Protein AF-A0A1Y1T5L0-F1 (afdb_monomer)

Foldseek 3Di:
DPLPPFCVVLVVLLVVQLCLLVVLVVVLVVVLVVCVVVCLCVLPNVVLVVLCCVQSVLVVVLSVVLVPDPDDDDDDVPVLVVLSVVLNVLSVVSSVLNCCLRPPLSVVCVVVVHDSVSNVVVSVVSVVVSVVSRVVSSVSSCCSRPVDPPD

Radius of gyration: 18.44 Å; Cα contacts (8 Å, |Δi|>4): 70; chains: 1; bounding box: 54×20×49 Å

Sequence (151 aa):
MSHLKTNLPFFRYQRKLVLLWFIWGSIIFIFTFQKSFFGYFKHSTEPIWTFIGVYLGGIYSLITGSSFFKHKLSNYLLKDIIYFRLAYISSIIYLLGVSIVIFIVPLYILQNGGNLEDFRNALAKTNTIFKVLLPIQIGLLAYFFFKKEKG

Solvent-accessible surface area (backbone atoms only — not comparable to full-atom values): 8685 Å² total; per-residue (Å²): 144,80,83,79,75,66,43,60,64,58,56,53,52,52,50,50,51,52,48,49,53,51,54,53,50,47,52,52,48,51,52,51,49,51,38,44,73,72,47,78,26,72,86,49,41,67,65,52,53,50,50,47,48,67,70,44,43,63,53,52,52,51,55,54,53,46,71,71,56,86,73,89,66,78,86,58,74,70,66,50,51,55,53,48,50,51,39,47,52,50,47,50,56,50,51,51,52,52,46,41,59,68,57,46,50,55,50,54,36,59,73,70,72,48,54,69,63,57,52,50,51,53,49,53,57,48,47,59,56,46,65,58,48,48,60,55,53,48,50,44,45,46,50,73,65,62,66,69,78,85,126

Mean predicted aligned error: 9.05 Å

Organism: NCBI:txid1185767

pLDDT: mean 75.64, std 14.91, range [33.28, 91.44]

Structure (mmCIF, N/CA/C/O backbone):
data_AF-A0A1Y1T5L0-F1
#
_entry.id   AF-A0A1Y1T5L0-F1
#
loop_
_atom_site.group_PDB
_atom_site.id
_atom_site.type_symbol
_atom_site.label_atom_id
_atom_site.label_alt_id
_atom_site.label_comp_id
_atom_site.label_asym_id
_atom_site.label_entity_id
_atom_site.label_seq_id
_atom_site.pdbx_PDB_ins_code
_atom_site.Cartn_x
_atom_site.Cartn_y
_atom_site.Cartn_z
_atom_site.occupancy
_atom_site.B_iso_or_equiv
_atom_site.auth_seq_id
_atom_site.auth_comp_id
_atom_site.auth_asym_id
_atom_site.auth_atom_id
_atom_site.pdbx_PDB_model_num
ATOM 1 N N . MET A 1 1 ? -34.150 8.292 26.393 1.00 36.97 1 MET A N 1
ATOM 2 C CA . MET A 1 1 ? -33.710 8.918 25.123 1.00 36.97 1 MET A CA 1
ATOM 3 C C . MET A 1 1 ? -32.328 9.577 25.306 1.00 36.97 1 MET A C 1
ATOM 5 O O . MET A 1 1 ? -32.213 10.787 25.203 1.00 36.97 1 MET A O 1
ATOM 9 N N . SER A 1 2 ? -31.272 8.801 25.619 1.00 39.50 2 SER A N 1
ATOM 10 C CA . SER A 1 2 ? -29.926 9.344 25.936 1.00 39.50 2 SER A CA 1
ATOM 11 C C . SER A 1 2 ? -28.729 8.554 25.366 1.00 39.50 2 SER A C 1
ATOM 13 O O . SER A 1 2 ? -27.590 8.889 25.658 1.00 39.50 2 SER A O 1
ATOM 15 N N . HIS A 1 3 ? -28.941 7.562 24.492 1.00 36.28 3 HIS A N 1
ATOM 16 C CA . HIS A 1 3 ? -27.851 6.775 23.875 1.00 36.28 3 HIS A CA 1
ATOM 17 C C . HIS A 1 3 ? -27.353 7.310 22.515 1.00 36.28 3 HIS A C 1
ATOM 19 O O . HIS A 1 3 ? -26.513 6.692 21.871 1.00 36.28 3 HIS A O 1
ATOM 25 N N . LEU A 1 4 ? -27.869 8.450 22.043 1.00 41.38 4 LEU A N 1
ATOM 26 C CA . LEU A 1 4 ? -27.614 8.949 20.681 1.00 41.38 4 LEU A CA 1
ATOM 27 C C . LEU A 1 4 ? -26.404 9.892 20.551 1.00 41.38 4 LEU A C 1
ATOM 29 O O . LEU A 1 4 ? -25.969 10.156 19.434 1.00 41.38 4 LEU A O 1
ATOM 33 N N . LYS A 1 5 ? -25.827 10.388 21.656 1.00 39.81 5 LYS A N 1
ATOM 34 C CA . LYS A 1 5 ? -24.742 11.393 21.609 1.00 39.81 5 LYS A CA 1
ATOM 35 C C . LYS A 1 5 ? -23.316 10.832 21.690 1.00 39.81 5 LYS A C 1
ATOM 37 O O . LYS A 1 5 ? -22.388 11.545 21.324 1.00 39.81 5 LYS A O 1
ATOM 42 N N . THR A 1 6 ? -23.112 9.581 22.103 1.00 48.34 6 THR A N 1
ATOM 43 C CA . THR A 1 6 ? -21.763 9.021 22.340 1.00 48.34 6 THR A CA 1
ATOM 44 C C . THR A 1 6 ? -21.090 8.428 21.097 1.00 48.34 6 THR A C 1
ATOM 46 O O . THR A 1 6 ? -19.870 8.300 21.073 1.00 48.34 6 THR A O 1
ATOM 49 N N . ASN A 1 7 ? -21.846 8.145 20.030 1.00 50.19 7 ASN A N 1
ATOM 50 C CA . ASN A 1 7 ? -21.333 7.456 18.836 1.00 50.19 7 ASN A CA 1
ATOM 51 C C . ASN A 1 7 ? -20.701 8.391 17.779 1.00 50.19 7 ASN A C 1
ATOM 53 O O . ASN A 1 7 ? -19.876 7.966 16.971 1.00 50.19 7 ASN A O 1
ATOM 57 N N . LEU A 1 8 ? -21.071 9.676 17.767 1.00 53.16 8 LEU A N 1
ATOM 58 C CA . LEU A 1 8 ? -20.646 10.660 16.756 1.00 53.16 8 LEU A CA 1
ATOM 59 C C . LEU A 1 8 ? -19.118 10.776 16.541 1.00 53.16 8 LEU A C 1
ATOM 61 O O . LEU A 1 8 ? -18.699 10.836 15.380 1.00 53.16 8 LEU A O 1
ATOM 65 N N . PRO A 1 9 ? -18.264 10.815 17.584 1.00 60.19 9 PRO A N 1
ATOM 66 C CA . PRO A 1 9 ? -16.827 10.990 17.384 1.00 60.19 9 PRO A CA 1
ATOM 67 C C . PRO A 1 9 ? -16.153 9.749 16.784 1.00 60.19 9 PRO A C 1
ATOM 69 O O . PRO A 1 9 ? -15.343 9.901 15.872 1.00 60.19 9 PRO A O 1
ATOM 72 N N . PHE A 1 10 ? -16.526 8.535 17.206 1.00 59.41 10 PHE A N 1
ATOM 73 C CA . PHE A 1 10 ? -15.961 7.290 16.668 1.00 59.41 10 PHE A CA 1
ATOM 74 C C . PHE A 1 10 ? -16.275 7.122 15.177 1.00 59.41 10 PHE A C 1
ATOM 76 O O . PHE A 1 10 ? -15.357 6.951 14.376 1.00 59.41 10 PHE A O 1
ATOM 83 N N . PHE A 1 11 ? -17.539 7.304 14.774 1.00 65.69 11 PHE A N 1
ATOM 84 C CA . PHE A 1 11 ? -17.921 7.266 13.356 1.00 65.69 11 PHE A CA 1
ATOM 85 C C . PHE A 1 11 ? -17.188 8.327 12.527 1.00 65.69 11 PHE A C 1
ATOM 87 O O . PHE A 1 11 ? -16.818 8.075 11.380 1.00 65.69 11 PHE A O 1
ATOM 94 N N . ARG A 1 12 ? -16.922 9.509 13.097 1.00 71.44 12 ARG A N 1
ATOM 95 C CA . ARG A 1 12 ? -16.142 10.557 12.424 1.00 71.44 12 ARG A CA 1
ATOM 96 C C . ARG A 1 12 ? -14.681 10.145 12.225 1.00 71.44 12 ARG A C 1
ATOM 98 O O . ARG A 1 12 ? -14.124 10.421 11.164 1.00 71.44 12 ARG A O 1
ATOM 105 N N . TYR A 1 13 ? -14.068 9.491 13.208 1.00 76.94 13 TYR A N 1
ATOM 106 C CA . TYR A 1 13 ? -12.690 8.995 13.133 1.00 76.94 13 TYR A CA 1
ATOM 107 C C . TYR A 1 13 ? -12.548 7.801 12.188 1.00 76.94 13 TYR A C 1
ATOM 109 O O . TYR A 1 13 ? -11.671 7.810 11.323 1.00 76.94 13 TYR A O 1
ATOM 117 N N . GLN A 1 14 ? -13.469 6.843 12.268 1.00 74.25 14 GLN A N 1
ATOM 118 C CA . GLN A 1 14 ? -13.571 5.735 11.326 1.00 74.25 14 GLN A CA 1
ATOM 119 C C . GLN A 1 14 ? -13.713 6.250 9.895 1.00 74.25 14 GLN A C 1
ATOM 121 O O . GLN A 1 14 ? -12.913 5.901 9.031 1.00 74.25 14 GLN A O 1
ATOM 126 N N . ARG A 1 15 ? -14.651 7.174 9.657 1.00 78.69 15 ARG A N 1
ATOM 127 C CA . ARG A 1 15 ? -14.849 7.787 8.340 1.00 78.69 15 ARG A CA 1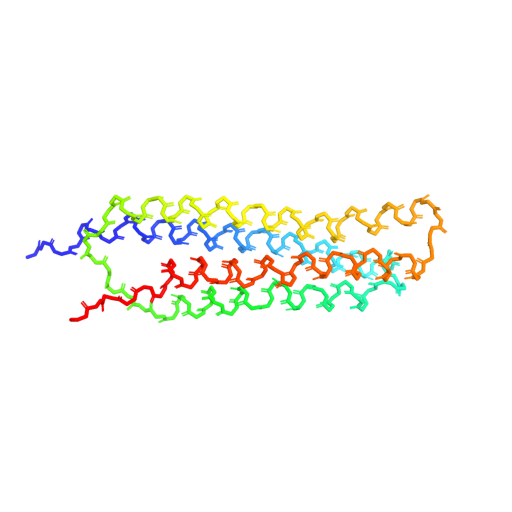
ATOM 128 C C . ARG A 1 15 ? -13.603 8.514 7.838 1.00 78.69 15 ARG A C 1
ATOM 130 O O . ARG A 1 15 ? -13.293 8.400 6.660 1.00 78.69 15 ARG A O 1
ATOM 137 N N . LYS A 1 16 ? -12.873 9.234 8.699 1.00 83.50 16 LYS A N 1
ATOM 138 C CA . LYS A 1 16 ? -11.601 9.876 8.317 1.00 83.50 16 LYS A CA 1
ATOM 139 C C . LYS A 1 16 ? -10.558 8.860 7.864 1.00 83.50 16 LYS A C 1
ATOM 141 O O . LYS A 1 16 ? -9.878 9.103 6.874 1.00 83.50 16 LYS A O 1
ATOM 146 N N . LEU A 1 17 ? -10.437 7.740 8.572 1.00 83.88 17 LEU A N 1
ATOM 147 C CA . LEU A 1 17 ? -9.466 6.705 8.238 1.00 83.88 17 LEU A CA 1
ATOM 148 C C . LEU A 1 17 ? -9.857 5.972 6.946 1.00 83.88 17 LEU A C 1
ATOM 150 O O . LEU A 1 17 ? -9.012 5.790 6.076 1.00 83.88 17 LEU A O 1
ATOM 154 N N . VAL A 1 18 ? -11.142 5.653 6.763 1.00 84.12 18 VAL A N 1
ATOM 155 C CA . VAL A 1 18 ? -11.656 5.107 5.495 1.00 84.12 18 VAL A CA 1
ATOM 156 C C . VAL A 1 18 ? -11.420 6.077 4.337 1.00 84.12 18 VAL A C 1
ATOM 158 O O . VAL A 1 18 ? -10.928 5.659 3.295 1.00 84.12 18 VAL A O 1
ATOM 161 N N . LEU A 1 19 ? -11.714 7.370 4.514 1.00 85.50 19 LEU A N 1
ATOM 162 C CA . LEU A 1 19 ? -11.471 8.388 3.488 1.00 85.50 19 LEU A CA 1
ATOM 163 C C . LEU A 1 19 ? -9.986 8.512 3.140 1.00 85.50 19 LEU A C 1
ATOM 165 O O . LEU A 1 19 ? -9.668 8.613 1.961 1.00 85.50 19 LEU A O 1
ATOM 169 N N . LEU A 1 20 ? -9.087 8.466 4.130 1.00 90.12 20 LEU A N 1
ATOM 170 C CA . LEU A 1 20 ? -7.642 8.472 3.893 1.00 90.12 20 LEU A CA 1
ATOM 171 C C . LEU A 1 20 ? -7.242 7.312 2.975 1.00 90.12 20 LEU A C 1
ATOM 173 O O . LEU A 1 20 ? -6.646 7.540 1.927 1.00 90.12 20 LEU A O 1
ATOM 177 N N . TRP A 1 21 ? -7.609 6.082 3.340 1.00 90.06 21 TRP A N 1
ATOM 178 C CA . TRP A 1 21 ? -7.289 4.888 2.555 1.00 90.06 21 TRP A CA 1
ATOM 179 C C . TRP A 1 21 ? -7.944 4.895 1.173 1.00 90.06 21 TRP A C 1
ATOM 181 O O . TRP A 1 21 ? -7.319 4.504 0.189 1.00 90.06 21 TRP A O 1
ATOM 191 N N . PHE A 1 22 ? -9.186 5.367 1.079 1.00 88.69 22 PHE A N 1
ATOM 192 C CA . PHE A 1 22 ? -9.904 5.449 -0.186 1.00 88.69 22 PHE A CA 1
ATOM 193 C C . PHE A 1 22 ? -9.262 6.463 -1.136 1.00 88.69 22 PHE A C 1
ATOM 195 O O . PHE A 1 22 ? -8.939 6.105 -2.265 1.00 88.69 22 PHE A O 1
ATOM 202 N N . ILE A 1 23 ? -9.020 7.697 -0.680 1.00 89.94 23 ILE A N 1
ATOM 203 C CA . ILE A 1 23 ? -8.402 8.752 -1.495 1.00 89.94 23 ILE A CA 1
ATOM 204 C C . ILE A 1 23 ? -6.984 8.335 -1.891 1.00 89.94 23 ILE A C 1
ATOM 206 O O . ILE A 1 23 ? -6.651 8.335 -3.073 1.00 89.94 23 ILE A O 1
ATOM 210 N N . TRP A 1 24 ? -6.158 7.934 -0.923 1.00 90.88 24 TRP A N 1
ATOM 211 C CA . TRP A 1 24 ? -4.746 7.660 -1.182 1.00 90.88 24 TRP A CA 1
ATOM 212 C C . TRP A 1 24 ? -4.537 6.423 -2.048 1.00 90.88 24 TRP A C 1
ATOM 214 O O . TRP A 1 24 ? -3.743 6.449 -2.986 1.00 90.88 24 TRP A O 1
ATOM 224 N N . GLY A 1 25 ? -5.268 5.341 -1.783 1.00 88.44 25 GLY A N 1
ATOM 225 C CA . GLY A 1 25 ? -5.149 4.161 -2.625 1.00 88.44 25 GLY A CA 1
ATOM 226 C C . GLY A 1 25 ? -5.819 4.330 -3.990 1.00 88.44 25 GLY A C 1
ATOM 227 O O . GLY A 1 25 ? -5.328 3.747 -4.950 1.00 88.44 25 GLY A O 1
ATOM 228 N N . SER A 1 26 ? -6.817 5.214 -4.139 1.00 88.75 26 SER A N 1
ATOM 229 C CA . SER A 1 26 ? -7.295 5.626 -5.472 1.00 88.75 26 SER A CA 1
ATOM 230 C C . SER A 1 26 ? -6.210 6.368 -6.251 1.00 88.75 26 SER A C 1
ATOM 232 O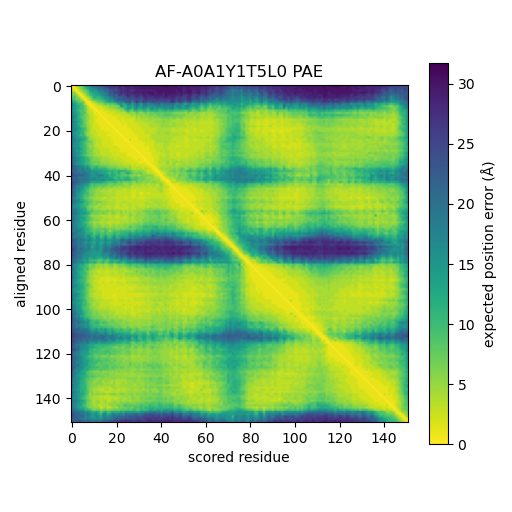 O . SER A 1 26 ? -6.020 6.087 -7.430 1.00 88.75 26 SER A O 1
ATOM 234 N N . ILE A 1 27 ? -5.450 7.263 -5.604 1.00 91.38 27 ILE A N 1
ATOM 235 C CA . ILE A 1 27 ? -4.303 7.940 -6.234 1.00 91.38 27 ILE A CA 1
ATOM 236 C C . ILE A 1 27 ? -3.267 6.907 -6.699 1.00 91.38 27 ILE A C 1
ATOM 238 O O . ILE A 1 27 ? -2.833 6.951 -7.851 1.00 91.38 27 ILE A O 1
ATOM 242 N N . ILE A 1 28 ? -2.911 5.948 -5.836 1.00 89.69 28 ILE A N 1
ATOM 243 C CA . ILE A 1 28 ? -1.987 4.854 -6.177 1.00 89.69 28 ILE A CA 1
ATOM 244 C C . ILE A 1 28 ? -2.507 4.038 -7.361 1.00 89.69 28 ILE A C 1
ATOM 246 O O . ILE A 1 28 ? -1.755 3.767 -8.300 1.00 89.69 28 ILE A O 1
ATOM 250 N N . PHE A 1 29 ? -3.785 3.669 -7.338 1.00 88.75 29 PHE A N 1
ATOM 251 C CA . PHE A 1 29 ? -4.402 2.859 -8.378 1.00 88.75 29 PHE A CA 1
ATOM 252 C C . PHE A 1 29 ? -4.436 3.593 -9.721 1.00 88.75 29 PHE A C 1
ATOM 254 O O . PHE A 1 29 ? -3.955 3.054 -10.715 1.00 88.75 29 PHE A O 1
ATOM 261 N N . ILE A 1 30 ? -4.925 4.838 -9.746 1.00 89.19 3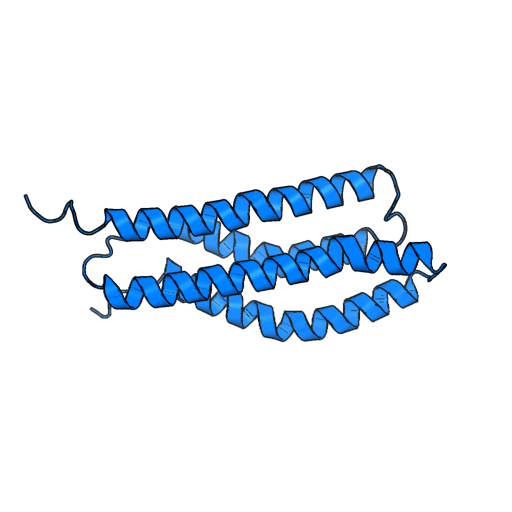0 ILE A N 1
ATOM 262 C CA . ILE A 1 30 ? -4.999 5.665 -10.959 1.00 89.19 30 ILE A CA 1
ATOM 263 C C . ILE A 1 30 ? -3.604 5.867 -11.550 1.00 89.19 30 ILE A C 1
ATOM 265 O O . ILE A 1 30 ? -3.414 5.659 -12.747 1.00 89.19 30 ILE A O 1
ATOM 269 N N . PHE A 1 31 ? -2.614 6.216 -10.727 1.00 87.19 31 PHE A N 1
ATOM 270 C CA . PHE A 1 31 ? -1.251 6.426 -11.210 1.00 87.19 31 PHE A CA 1
ATOM 271 C C . PHE A 1 31 ? -0.637 5.137 -11.764 1.00 87.19 31 PHE A C 1
ATOM 273 O O . PHE A 1 31 ? -0.048 5.145 -12.846 1.00 87.19 31 PHE A O 1
ATOM 280 N N . THR A 1 32 ? -0.790 4.017 -11.052 1.00 86.94 32 THR A N 1
ATOM 281 C CA . THR A 1 32 ? -0.260 2.721 -11.504 1.00 86.94 32 THR A CA 1
ATOM 282 C C . THR A 1 32 ? -0.921 2.283 -12.803 1.00 86.94 32 THR A C 1
ATOM 284 O O . THR A 1 32 ? -0.239 1.817 -13.719 1.00 86.94 32 THR A O 1
ATOM 287 N N . PHE A 1 33 ? -2.238 2.467 -12.906 1.00 87.12 33 PHE A N 1
ATOM 288 C CA . PHE A 1 33 ? -3.005 2.164 -14.104 1.00 87.12 33 PHE A CA 1
ATOM 289 C C . PHE A 1 33 ? -2.545 3.023 -15.283 1.00 87.12 33 PHE A C 1
ATOM 291 O O . PHE A 1 33 ? -2.189 2.481 -16.328 1.00 87.12 33 PHE A O 1
ATOM 298 N N . GLN A 1 34 ? -2.441 4.341 -15.087 1.00 86.94 34 GLN A N 1
ATOM 299 C CA . GLN A 1 34 ? -1.935 5.272 -16.092 1.00 86.94 34 GLN A CA 1
ATOM 300 C C . GLN A 1 34 ? -0.541 4.847 -16.578 1.00 86.94 34 GLN A C 1
ATOM 302 O O . GLN A 1 34 ? -0.328 4.650 -17.772 1.00 86.94 34 GLN A O 1
ATOM 307 N N . LYS A 1 35 ? 0.416 4.641 -15.669 1.00 83.12 35 LYS A N 1
ATOM 308 C CA . LYS A 1 35 ? 1.793 4.271 -16.035 1.00 83.12 35 LYS A CA 1
ATOM 309 C C . LYS A 1 35 ? 1.906 2.888 -16.678 1.00 83.12 35 LYS A C 1
ATOM 311 O O . LYS A 1 35 ? 2.750 2.705 -17.555 1.00 83.12 35 LYS A O 1
ATOM 316 N N . SER A 1 36 ? 1.048 1.943 -16.299 1.00 83.06 36 SER A N 1
ATOM 317 C CA . SER A 1 36 ? 0.960 0.641 -16.970 1.00 83.06 36 SER A CA 1
ATOM 318 C C . SER A 1 36 ? 0.434 0.789 -18.400 1.00 83.06 36 SER A C 1
ATOM 320 O O . SER A 1 36 ? 1.023 0.229 -19.320 1.00 83.06 36 SER A O 1
ATOM 322 N N . PHE A 1 37 ? -0.620 1.587 -18.600 1.00 83.00 37 PHE A N 1
ATOM 323 C CA . PHE A 1 37 ? -1.256 1.782 -19.905 1.00 83.00 37 PHE A CA 1
ATOM 324 C C . PHE A 1 37 ? -0.356 2.529 -20.900 1.00 83.00 37 PHE A C 1
ATOM 326 O O . PHE A 1 37 ? -0.260 2.146 -22.060 1.00 83.00 37 PHE A O 1
ATOM 333 N N . PHE A 1 38 ? 0.380 3.542 -20.435 1.00 81.94 38 PHE A N 1
ATOM 334 C CA . PHE A 1 38 ? 1.363 4.269 -21.250 1.00 81.94 38 PHE A CA 1
ATOM 335 C C . PHE A 1 38 ? 2.696 3.517 -21.431 1.00 81.94 38 PHE A C 1
ATOM 337 O O . PHE A 1 38 ? 3.653 4.080 -21.957 1.00 81.94 38 PHE A O 1
ATOM 344 N N . GLY A 1 39 ? 2.799 2.262 -20.979 1.00 70.44 39 GLY A N 1
ATOM 345 C CA . GLY A 1 39 ? 3.975 1.418 -21.203 1.00 70.44 39 GLY A CA 1
ATOM 346 C C . GLY A 1 39 ? 5.216 1.786 -20.382 1.00 70.44 39 GLY A C 1
ATOM 347 O O . GLY A 1 39 ? 6.251 1.146 -20.550 1.00 70.44 39 GLY A O 1
ATOM 348 N N . TYR A 1 40 ? 5.129 2.739 -19.446 1.00 70.62 40 TYR A N 1
ATOM 349 C CA . TYR A 1 40 ? 6.249 3.101 -18.559 1.00 70.62 40 TYR A CA 1
ATOM 350 C C . TYR A 1 40 ? 6.717 1.927 -17.698 1.00 70.62 40 TYR A C 1
ATOM 352 O O . TYR A 1 40 ? 7.884 1.852 -17.329 1.00 70.62 40 TYR A O 1
ATOM 360 N N . PHE A 1 41 ? 5.808 1.003 -17.386 1.00 70.81 41 PHE A N 1
ATOM 361 C CA . PHE A 1 41 ? 6.108 -0.195 -16.611 1.00 70.81 41 PHE A CA 1
ATOM 362 C C . PHE A 1 41 ? 6.170 -1.463 -17.455 1.00 70.81 41 PHE A C 1
ATOM 364 O O . PHE A 1 41 ? 6.129 -2.529 -16.869 1.00 70.81 41 PHE A O 1
ATOM 371 N N . LYS A 1 42 ? 6.306 -1.406 -18.787 1.00 67.81 42 LYS A N 1
ATOM 372 C CA . LYS A 1 42 ? 6.156 -2.578 -19.680 1.00 67.81 42 LYS A CA 1
ATOM 373 C C . LYS A 1 42 ? 6.849 -3.869 -19.199 1.00 67.81 42 LYS A C 1
ATOM 375 O O . LYS A 1 42 ? 6.291 -4.945 -19.370 1.00 67.81 42 LYS A O 1
ATOM 380 N N . HIS A 1 43 ? 8.021 -3.768 -18.567 1.00 68.31 43 HIS A N 1
ATOM 381 C CA . HIS A 1 43 ? 8.744 -4.915 -17.998 1.00 68.31 43 HIS A CA 1
ATOM 382 C C . HIS A 1 43 ? 8.493 -5.155 -16.495 1.00 68.31 43 HIS A C 1
ATOM 384 O O . HIS A 1 43 ? 8.729 -6.253 -16.007 1.00 68.31 43 HIS A O 1
ATOM 390 N N . SER A 1 44 ? 7.961 -4.168 -15.775 1.00 70.88 44 SER A N 1
ATOM 391 C CA . SER A 1 44 ? 7.745 -4.155 -14.321 1.00 70.88 44 SER A CA 1
ATOM 392 C C . SER A 1 44 ? 6.265 -4.159 -13.900 1.00 70.88 44 SER A C 1
ATOM 394 O O . SER A 1 44 ? 5.971 -4.112 -12.707 1.00 70.88 44 SER A O 1
ATOM 396 N N . THR A 1 45 ? 5.322 -4.215 -14.848 1.00 79.19 45 THR A N 1
ATOM 397 C CA . THR A 1 45 ? 3.874 -4.128 -14.602 1.00 79.19 45 THR A CA 1
ATOM 398 C C . THR A 1 45 ? 3.405 -5.224 -13.647 1.00 79.19 45 THR A C 1
ATOM 400 O O . THR A 1 45 ? 2.866 -4.919 -12.587 1.00 79.19 45 THR A O 1
ATOM 403 N N . GLU A 1 46 ? 3.646 -6.493 -13.975 1.00 82.56 46 GLU A N 1
ATOM 404 C CA . GLU A 1 46 ? 3.232 -7.639 -13.154 1.00 82.56 46 GLU A CA 1
ATOM 405 C C . GLU A 1 46 ? 3.745 -7.569 -11.697 1.00 82.56 46 GLU A C 1
ATOM 407 O O . GLU A 1 46 ? 2.923 -7.670 -10.778 1.00 82.56 46 GLU A O 1
ATOM 412 N N . PRO A 1 47 ? 5.049 -7.343 -11.433 1.00 81.38 47 PRO A N 1
ATOM 413 C CA . PRO A 1 47 ? 5.537 -7.246 -10.060 1.00 81.38 47 PRO A CA 1
ATOM 414 C C . PRO A 1 47 ? 4.927 -6.070 -9.276 1.00 81.38 47 PRO A C 1
ATOM 416 O O . PRO A 1 47 ? 4.640 -6.225 -8.088 1.00 81.38 47 PRO A O 1
ATOM 419 N N . ILE A 1 48 ? 4.652 -4.928 -9.919 1.00 84.12 48 ILE A N 1
ATOM 420 C CA . ILE A 1 48 ? 3.981 -3.785 -9.269 1.00 84.12 48 ILE A CA 1
ATOM 421 C C . ILE A 1 48 ? 2.533 -4.134 -8.899 1.00 84.12 48 I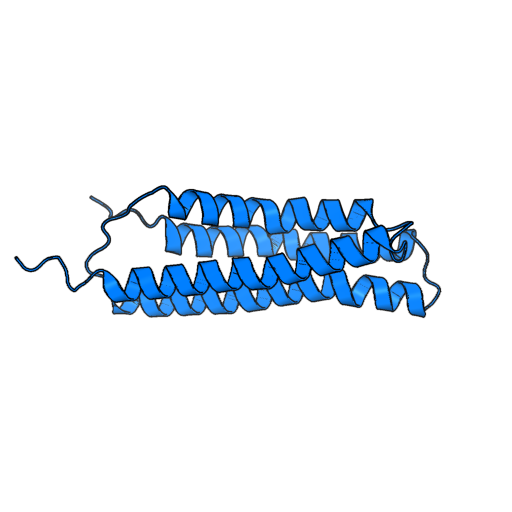LE A C 1
ATOM 423 O O . ILE A 1 48 ? 2.107 -3.883 -7.770 1.00 84.12 48 ILE A O 1
ATOM 427 N N . TRP A 1 49 ? 1.778 -4.743 -9.816 1.00 86.12 49 TRP A N 1
ATOM 428 C CA . TRP A 1 49 ? 0.393 -5.147 -9.552 1.00 86.12 49 TRP A CA 1
ATOM 429 C C . TRP A 1 49 ? 0.297 -6.224 -8.474 1.00 86.12 49 TRP A C 1
ATOM 431 O O . TRP A 1 49 ? -0.583 -6.155 -7.616 1.00 86.12 49 TRP A O 1
ATOM 441 N N . THR A 1 50 ? 1.238 -7.170 -8.461 1.00 87.88 50 THR A N 1
ATOM 442 C CA . THR A 1 50 ? 1.331 -8.189 -7.408 1.00 87.88 50 THR A CA 1
ATOM 443 C C . THR A 1 50 ? 1.594 -7.543 -6.049 1.00 87.88 50 THR A C 1
ATOM 445 O O . THR A 1 50 ? 0.904 -7.849 -5.076 1.00 87.88 50 THR A O 1
ATOM 448 N N . PHE A 1 51 ? 2.534 -6.594 -5.981 1.00 86.88 51 PHE A N 1
ATOM 449 C CA . PHE A 1 51 ? 2.820 -5.842 -4.758 1.00 86.88 51 PHE A CA 1
ATOM 450 C C . PHE A 1 51 ? 1.579 -5.089 -4.252 1.00 86.88 51 PHE A C 1
ATOM 452 O O . PHE A 1 51 ? 1.232 -5.186 -3.075 1.00 86.88 51 PHE A O 1
ATOM 459 N N . ILE A 1 52 ? 0.861 -4.399 -5.143 1.00 87.50 52 ILE A N 1
ATOM 460 C CA . ILE A 1 52 ? -0.401 -3.717 -4.819 1.00 87.50 52 ILE A CA 1
ATOM 461 C C . ILE A 1 52 ? -1.439 -4.700 -4.273 1.00 87.50 52 ILE A C 1
ATOM 463 O O . ILE A 1 52 ? -2.035 -4.439 -3.228 1.00 87.50 52 ILE A O 1
ATOM 467 N N . GLY A 1 53 ? -1.645 -5.831 -4.949 1.00 86.75 53 GLY A N 1
ATOM 468 C CA . GLY A 1 53 ? -2.621 -6.838 -4.539 1.00 86.75 53 GLY A CA 1
ATOM 469 C C . GLY A 1 53 ? -2.341 -7.378 -3.137 1.00 86.75 53 GLY A C 1
ATOM 470 O O . GLY A 1 53 ? -3.239 -7.404 -2.295 1.00 86.75 53 GLY A O 1
ATOM 471 N N . VAL A 1 54 ? -1.084 -7.730 -2.859 1.00 86.75 54 VAL A N 1
ATOM 472 C CA . VAL A 1 54 ? -0.664 -8.276 -1.560 1.00 86.75 54 VAL A CA 1
ATOM 473 C C . VAL A 1 54 ? -0.794 -7.238 -0.440 1.00 86.75 54 VAL A C 1
ATOM 475 O O . VAL A 1 54 ? -1.313 -7.553 0.632 1.00 86.75 54 VAL A O 1
ATOM 478 N N . TYR A 1 55 ? -0.349 -6.001 -0.675 1.00 86.44 55 TYR A N 1
ATOM 479 C CA . TYR A 1 55 ? -0.175 -5.014 0.396 1.00 86.44 55 TYR A CA 1
ATOM 480 C C . TYR A 1 55 ? -1.327 -4.028 0.570 1.00 86.44 55 TYR A C 1
ATOM 482 O O . TYR A 1 55 ? -1.499 -3.475 1.656 1.00 86.44 55 TYR A O 1
ATOM 490 N N . LEU A 1 56 ? -2.165 -3.841 -0.447 1.00 86.12 56 LEU A N 1
ATOM 491 C CA . LEU A 1 56 ? -3.393 -3.054 -0.322 1.00 86.12 56 LEU A CA 1
ATOM 492 C C . LEU A 1 56 ? -4.635 -3.941 -0.176 1.00 86.12 56 LEU A C 1
ATOM 494 O O . LEU A 1 56 ? -5.557 -3.565 0.549 1.00 86.12 56 LEU A O 1
ATOM 498 N N . GLY A 1 57 ? -4.663 -5.127 -0.794 1.00 83.75 57 GLY A N 1
ATOM 499 C CA . GLY A 1 57 ? -5.854 -5.984 -0.839 1.00 83.75 57 GLY A CA 1
ATOM 500 C C . GLY A 1 57 ? -6.392 -6.370 0.542 1.00 83.75 57 GLY A C 1
ATOM 501 O O . GLY A 1 57 ? -7.577 -6.180 0.822 1.00 83.75 57 GLY A O 1
ATOM 502 N N . GLY A 1 5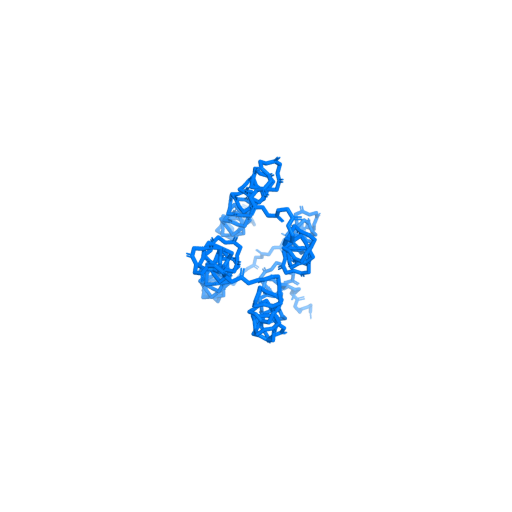8 ? -5.519 -6.829 1.445 1.00 79.75 58 GLY A N 1
ATOM 503 C CA . GLY A 1 58 ? -5.921 -7.208 2.806 1.00 79.75 58 GLY A CA 1
ATOM 504 C C . GLY A 1 58 ? -6.498 -6.040 3.614 1.00 79.75 58 GLY A C 1
ATOM 505 O O . GLY A 1 58 ? -7.461 -6.202 4.364 1.00 79.75 58 GLY A O 1
ATOM 506 N N . ILE A 1 59 ? -5.966 -4.834 3.414 1.00 82.25 59 ILE A N 1
ATOM 507 C CA . ILE A 1 59 ? -6.429 -3.632 4.113 1.00 82.25 59 ILE A CA 1
ATOM 508 C C . ILE A 1 59 ? -7.783 -3.172 3.564 1.00 82.25 59 ILE A C 1
ATOM 510 O O . ILE A 1 59 ? -8.687 -2.854 4.339 1.00 82.25 59 ILE A O 1
ATOM 514 N N . TYR A 1 60 ? -7.974 -3.217 2.244 1.00 82.50 60 TYR A N 1
ATOM 515 C CA . TYR A 1 60 ? -9.273 -2.933 1.637 1.00 82.50 60 TYR A CA 1
ATOM 516 C C . TYR A 1 60 ? -10.351 -3.932 2.053 1.00 82.50 60 TYR A C 1
ATOM 518 O O . TYR A 1 60 ? -11.486 -3.517 2.299 1.00 82.50 60 TYR A O 1
ATOM 526 N N . SER A 1 61 ? -10.005 -5.214 2.211 1.00 80.81 61 SER A N 1
ATOM 527 C CA . SER A 1 61 ? -10.924 -6.224 2.749 1.00 80.81 61 SER A CA 1
ATOM 528 C C . SER A 1 61 ? -11.363 -5.902 4.183 1.00 80.81 61 SER A C 1
ATOM 530 O O . SER A 1 61 ? -12.531 -6.083 4.522 1.00 80.81 61 SER A O 1
ATOM 532 N N . LEU A 1 62 ? -10.462 -5.392 5.028 1.00 78.12 62 LEU A N 1
ATOM 533 C CA . LEU A 1 62 ? -10.799 -4.981 6.397 1.00 78.12 62 LEU A CA 1
ATOM 534 C C . LEU A 1 62 ? -11.699 -3.745 6.416 1.00 78.12 62 LEU A C 1
ATOM 536 O O . LEU A 1 62 ? -12.674 -3.701 7.164 1.00 78.12 62 LEU A O 1
ATOM 540 N N . ILE A 1 63 ? -11.399 -2.752 5.578 1.00 77.62 63 ILE A N 1
ATOM 541 C CA . ILE A 1 63 ? -12.179 -1.512 5.489 1.00 77.62 63 ILE A CA 1
ATOM 542 C C . ILE A 1 63 ? -13.596 -1.794 4.977 1.00 77.62 63 ILE A C 1
ATOM 544 O O . ILE A 1 63 ? -14.572 -1.317 5.566 1.00 77.62 63 ILE A O 1
ATOM 548 N N . THR A 1 64 ? -13.726 -2.593 3.916 1.00 75.12 64 THR A N 1
ATOM 549 C CA . THR A 1 64 ? -15.035 -3.012 3.393 1.00 75.12 64 THR A CA 1
ATOM 550 C C . THR A 1 64 ? -15.787 -3.856 4.414 1.00 75.12 64 THR A C 1
ATOM 552 O O . THR A 1 64 ? -16.929 -3.520 4.722 1.00 75.12 64 THR A O 1
ATOM 555 N N . GLY A 1 65 ? -15.137 -4.841 5.044 1.00 67.94 65 GLY A N 1
ATOM 556 C CA . GLY A 1 65 ? -15.725 -5.610 6.143 1.00 67.94 65 GLY A CA 1
ATOM 557 C C . GLY A 1 65 ? -16.261 -4.713 7.265 1.00 67.94 65 GLY A C 1
ATOM 558 O O . GLY A 1 65 ? -17.415 -4.844 7.665 1.00 67.94 65 GLY A O 1
ATOM 559 N N . SER A 1 66 ? -15.483 -3.721 7.704 1.00 67.69 66 SER A N 1
ATOM 560 C CA . SER A 1 66 ? -15.886 -2.795 8.774 1.00 67.69 66 SER A CA 1
ATOM 561 C C . SER A 1 66 ? -17.096 -1.919 8.425 1.00 67.69 66 SER A C 1
ATOM 563 O O . SER A 1 66 ? -17.794 -1.448 9.320 1.00 67.69 66 SER A O 1
ATOM 565 N N . SER A 1 67 ? -17.356 -1.698 7.133 1.00 62.47 67 SER A N 1
ATOM 566 C CA . SER A 1 67 ? -18.479 -0.876 6.664 1.00 62.47 67 SER A CA 1
ATOM 567 C C . SER A 1 67 ? -19.811 -1.639 6.692 1.00 62.47 67 SER A C 1
ATOM 569 O O . SER A 1 67 ? -20.865 -1.014 6.803 1.00 62.47 67 SER A O 1
ATOM 571 N N . PHE A 1 68 ? -19.780 -2.978 6.635 1.00 55.50 68 PHE A N 1
ATOM 572 C CA . PHE A 1 68 ? -20.974 -3.832 6.706 1.00 55.50 68 PHE A CA 1
ATOM 573 C C . PHE A 1 68 ? -21.402 -4.162 8.145 1.00 55.50 68 PHE A C 1
ATOM 575 O O . PHE A 1 68 ? -22.597 -4.298 8.418 1.00 55.50 68 PHE A O 1
ATOM 582 N N . PHE A 1 69 ? -20.466 -4.245 9.093 1.00 53.97 69 PHE A N 1
ATOM 583 C CA . PHE A 1 69 ? -20.791 -4.497 10.498 1.00 53.97 69 PHE A CA 1
ATOM 584 C C . PHE A 1 69 ? -21.185 -3.192 11.212 1.00 53.97 69 PHE A C 1
ATOM 586 O O . PHE A 1 69 ? -20.345 -2.464 11.733 1.00 53.97 69 PHE A O 1
ATOM 593 N N . LYS A 1 70 ? -22.492 -2.892 11.274 1.00 49.16 70 LYS A N 1
ATOM 594 C CA . LYS A 1 70 ? -23.045 -1.831 12.142 1.00 49.16 70 LYS A CA 1
ATOM 595 C C . LYS A 1 70 ? -22.732 -2.150 13.612 1.00 49.16 70 LYS A C 1
ATOM 597 O O . LYS A 1 70 ? -23.471 -2.892 14.254 1.00 49.16 70 LYS A O 1
ATOM 602 N N . HIS A 1 71 ? -21.651 -1.606 14.160 1.00 50.59 71 HIS A N 1
ATOM 603 C CA . HIS A 1 71 ? -21.333 -1.735 15.583 1.00 50.59 71 HIS A CA 1
ATOM 604 C C . HIS A 1 71 ? -21.910 -0.570 16.400 1.00 50.59 71 HIS A C 1
ATOM 606 O O . HIS A 1 71 ? -21.719 0.602 16.077 1.00 50.59 71 HIS A O 1
ATOM 612 N N . LYS A 1 72 ? -22.629 -0.908 17.480 1.00 42.62 72 LYS A N 1
ATOM 613 C CA . LYS A 1 72 ? -22.909 -0.001 18.600 1.00 42.62 72 LYS A CA 1
ATOM 614 C C . LYS A 1 72 ? -21.662 -0.008 19.486 1.00 42.62 72 LYS A C 1
ATOM 616 O O . LYS A 1 72 ? -21.391 -1.024 20.109 1.00 42.62 72 LYS A O 1
ATOM 621 N N . LEU A 1 73 ? -20.916 1.093 19.524 1.00 46.06 73 LEU A N 1
ATOM 622 C CA . LEU A 1 73 ? -19.755 1.258 20.402 1.00 46.06 73 LEU A CA 1
ATOM 623 C C . LEU A 1 73 ? -19.965 2.510 21.257 1.00 46.06 73 LEU A C 1
ATOM 625 O O . LEU A 1 73 ? -19.810 3.628 20.771 1.00 46.06 73 LEU A O 1
ATOM 629 N N . SER A 1 74 ? -20.325 2.332 22.528 1.00 36.75 74 SER A N 1
ATOM 630 C CA . SER A 1 74 ? -20.515 3.435 23.473 1.00 36.75 74 SER A CA 1
ATOM 631 C C . SER A 1 74 ? -19.754 3.144 24.760 1.00 36.75 74 SER A C 1
ATOM 633 O O . SER A 1 74 ? -20.245 2.358 25.556 1.00 36.75 74 SER A O 1
ATOM 635 N N . ASN A 1 75 ? -18.610 3.823 24.967 1.00 41.88 75 ASN A N 1
ATOM 636 C CA . ASN A 1 75 ? -18.185 4.459 26.242 1.00 41.88 75 ASN A CA 1
ATOM 637 C C . ASN A 1 75 ? -16.663 4.707 26.419 1.00 41.88 75 ASN A C 1
ATOM 639 O O . ASN A 1 75 ? -16.257 5.146 27.491 1.00 41.88 75 ASN A O 1
ATOM 643 N N . TYR A 1 76 ? -15.794 4.548 25.408 1.00 46.03 76 TYR A N 1
ATOM 644 C CA . TYR A 1 76 ? -14.326 4.656 25.595 1.00 46.03 76 TYR A CA 1
ATOM 645 C C . TYR A 1 76 ? -13.637 5.856 24.904 1.00 46.03 76 TYR A C 1
ATOM 647 O O . TYR A 1 76 ? -12.582 5.731 24.287 1.00 46.03 76 TYR A O 1
ATOM 655 N N . LEU A 1 77 ? -14.169 7.068 25.094 1.00 52.47 77 LEU A N 1
ATOM 656 C CA . LEU A 1 77 ? -13.730 8.308 24.421 1.00 52.47 77 LEU A CA 1
ATOM 657 C C . LEU A 1 77 ? -12.214 8.616 24.445 1.00 52.47 77 LEU A C 1
ATOM 659 O O . LEU A 1 77 ? -11.680 9.065 23.436 1.00 52.47 77 LEU A O 1
ATOM 663 N N . LEU A 1 78 ? -11.501 8.399 25.556 1.00 48.88 78 LEU A N 1
ATOM 664 C CA . LEU A 1 78 ? -10.078 8.777 25.672 1.00 48.88 78 LEU A CA 1
ATOM 665 C C . LEU A 1 78 ? -9.118 7.736 25.081 1.00 48.88 78 LEU A C 1
ATOM 667 O O . LEU A 1 78 ? -8.173 8.092 24.374 1.00 48.88 78 LEU A O 1
ATOM 671 N N . LYS A 1 79 ? -9.374 6.445 25.330 1.00 58.66 79 LYS A N 1
ATOM 672 C CA . LYS A 1 79 ? -8.546 5.353 24.793 1.00 58.66 79 LYS A CA 1
ATOM 673 C C . LYS A 1 79 ? -8.668 5.295 23.268 1.00 58.66 79 LYS A C 1
ATOM 675 O O . LYS A 1 79 ? -7.664 5.126 22.579 1.00 58.66 79 LYS A O 1
ATOM 680 N N . ASP A 1 80 ? -9.870 5.529 22.744 1.00 63.62 80 ASP A N 1
ATOM 681 C CA . ASP A 1 80 ? -10.154 5.462 21.310 1.00 63.62 80 ASP A CA 1
ATOM 682 C C . ASP A 1 80 ? -9.481 6.593 20.508 1.00 63.62 80 ASP A C 1
ATOM 684 O O . ASP A 1 80 ? -9.113 6.375 19.355 1.00 63.62 80 ASP A O 1
ATOM 688 N N . ILE A 1 81 ? -9.215 7.767 21.106 1.00 71.94 81 ILE A N 1
ATOM 689 C CA . ILE A 1 81 ? -8.466 8.854 20.440 1.00 71.94 81 ILE A CA 1
ATOM 690 C C . ILE A 1 81 ? -6.996 8.475 20.233 1.00 71.94 81 ILE A C 1
ATOM 692 O O . ILE A 1 81 ? -6.441 8.749 19.167 1.00 71.94 81 ILE A O 1
ATOM 696 N N . ILE A 1 82 ? -6.350 7.858 21.227 1.00 76.25 82 ILE A N 1
ATOM 697 C CA . ILE A 1 82 ? -4.943 7.442 21.118 1.00 76.25 82 ILE A CA 1
ATOM 698 C C . ILE A 1 82 ? -4.812 6.329 20.075 1.00 76.25 82 ILE A C 1
ATOM 700 O O . ILE A 1 82 ? -3.965 6.425 19.188 1.00 76.25 82 ILE A O 1
ATOM 704 N N . TYR A 1 83 ? -5.692 5.323 20.117 1.00 75.25 83 TYR A N 1
ATOM 705 C CA . TYR A 1 83 ? -5.707 4.258 19.110 1.00 75.25 83 TYR A CA 1
ATOM 706 C C . TYR A 1 83 ? -6.033 4.780 17.712 1.00 75.25 83 TYR A C 1
ATOM 708 O O . TYR A 1 83 ? -5.382 4.367 16.755 1.00 75.25 83 TYR A O 1
ATOM 716 N N . PHE A 1 84 ? -6.963 5.732 17.583 1.00 80.25 84 PHE A N 1
ATOM 717 C CA . PHE A 1 84 ? -7.210 6.406 16.310 1.00 80.25 84 PHE A CA 1
ATOM 718 C C . PHE A 1 84 ? -5.952 7.109 15.796 1.00 80.25 84 PHE A C 1
ATOM 720 O O . PHE A 1 84 ? -5.590 6.925 14.639 1.00 80.25 84 PHE A O 1
ATOM 727 N N . ARG A 1 85 ? -5.265 7.896 16.637 1.00 82.38 85 ARG A N 1
ATOM 728 C CA . ARG A 1 85 ? -4.031 8.594 16.237 1.00 82.38 85 ARG A CA 1
ATOM 729 C C . ARG A 1 85 ? -2.955 7.607 15.796 1.00 82.38 85 ARG A C 1
ATOM 731 O O . ARG A 1 85 ? -2.341 7.834 14.760 1.00 82.38 85 ARG A O 1
ATOM 738 N N . LEU A 1 86 ? -2.770 6.509 16.528 1.00 85.50 86 LEU A N 1
ATOM 739 C CA . LEU A 1 86 ? -1.822 5.455 16.163 1.00 85.50 86 LEU A CA 1
ATOM 740 C C . LEU A 1 86 ? -2.190 4.801 14.828 1.00 85.50 86 LEU A C 1
ATOM 742 O O . LEU A 1 86 ? -1.350 4.736 13.936 1.00 85.50 86 LEU A O 1
ATOM 746 N N . ALA A 1 87 ? -3.445 4.383 14.652 1.00 85.06 87 ALA A N 1
ATOM 747 C CA . ALA A 1 87 ? -3.913 3.780 13.407 1.00 85.06 87 ALA A CA 1
ATOM 748 C C . ALA A 1 87 ? -3.804 4.755 12.224 1.00 85.06 87 ALA A C 1
ATOM 750 O O . ALA A 1 87 ? -3.431 4.353 11.124 1.00 85.06 87 ALA A O 1
ATOM 751 N N . TYR A 1 88 ? -4.085 6.039 12.443 1.00 86.19 88 TYR A N 1
ATOM 752 C CA . TYR A 1 88 ? -4.008 7.078 11.421 1.00 86.19 88 TYR A CA 1
ATOM 753 C C . TYR A 1 88 ? -2.560 7.387 11.020 1.00 86.19 88 TYR A C 1
ATOM 755 O O . TYR A 1 88 ? -2.244 7.362 9.834 1.00 86.19 88 TYR A O 1
ATOM 763 N N . ILE A 1 89 ? -1.665 7.610 11.990 1.00 88.31 89 ILE A N 1
ATOM 764 C CA . ILE A 1 89 ? -0.236 7.852 11.733 1.00 88.31 89 ILE A CA 1
ATOM 765 C C . ILE A 1 89 ? 0.393 6.626 11.065 1.00 88.31 89 ILE A C 1
ATOM 767 O O . ILE A 1 89 ? 1.066 6.770 10.048 1.00 88.31 89 ILE A O 1
ATOM 771 N N . SER A 1 90 ? 0.114 5.424 11.577 1.00 90.19 90 SER A N 1
ATOM 772 C CA . SER A 1 90 ? 0.588 4.172 10.977 1.00 90.19 90 SER A CA 1
ATOM 773 C C . SER A 1 90 ? 0.084 4.018 9.542 1.00 90.19 90 SER A C 1
ATOM 775 O O . SER A 1 90 ? 0.866 3.697 8.654 1.00 90.19 90 SER A O 1
ATOM 777 N N . SER A 1 91 ? -1.188 4.345 9.281 1.00 89.56 91 SER A N 1
ATOM 778 C CA . SER A 1 91 ? -1.743 4.340 7.920 1.00 89.56 91 SER A CA 1
ATOM 779 C C . SER A 1 91 ? -1.010 5.309 6.997 1.00 89.56 91 SER A C 1
ATOM 781 O O . SER A 1 91 ? -0.697 4.935 5.873 1.00 89.56 91 SER A O 1
ATOM 783 N N . ILE A 1 92 ? -0.705 6.527 7.456 1.00 91.19 92 ILE A N 1
ATOM 784 C CA . ILE A 1 92 ? 0.059 7.502 6.663 1.00 91.19 92 ILE A CA 1
ATOM 785 C C . ILE A 1 92 ? 1.453 6.962 6.350 1.00 91.19 92 ILE A C 1
ATOM 787 O O . ILE A 1 92 ? 1.845 6.952 5.188 1.00 91.19 92 ILE A O 1
ATOM 791 N N . ILE A 1 93 ? 2.190 6.489 7.359 1.00 90.94 93 ILE A N 1
ATOM 792 C CA . ILE A 1 93 ? 3.547 5.952 7.175 1.00 90.94 93 ILE A CA 1
ATOM 793 C C . ILE A 1 93 ? 3.520 4.766 6.205 1.00 90.94 93 ILE A C 1
ATOM 795 O O . ILE A 1 93 ? 4.338 4.696 5.288 1.00 90.94 93 ILE A O 1
ATOM 799 N N . TYR A 1 94 ? 2.548 3.868 6.361 1.00 90.50 94 TYR A N 1
ATOM 800 C CA . TYR A 1 94 ? 2.374 2.715 5.488 1.00 90.50 94 TYR A CA 1
ATOM 801 C C . TYR A 1 94 ? 2.077 3.134 4.043 1.00 90.50 94 TYR A C 1
ATOM 803 O O . TYR A 1 94 ? 2.751 2.684 3.118 1.00 90.50 94 TYR A O 1
ATOM 811 N N . LEU A 1 95 ? 1.107 4.031 3.840 1.00 91.44 95 LEU A N 1
ATOM 812 C CA . LEU A 1 95 ? 0.724 4.537 2.520 1.00 91.44 95 LEU A CA 1
ATOM 813 C C . LEU A 1 95 ? 1.866 5.299 1.846 1.00 91.44 95 LEU A C 1
ATOM 815 O O . LEU A 1 95 ? 2.060 5.145 0.641 1.00 91.44 95 LEU A O 1
ATOM 819 N N . LEU A 1 96 ? 2.651 6.071 2.601 1.00 91.31 96 LEU A N 1
ATOM 820 C CA . LEU A 1 96 ? 3.864 6.717 2.099 1.00 91.31 96 LEU A CA 1
ATOM 821 C C . LEU A 1 96 ? 4.892 5.679 1.655 1.00 91.31 96 LEU A C 1
ATOM 823 O O . LEU A 1 96 ? 5.415 5.789 0.551 1.00 91.31 96 LEU A O 1
ATOM 827 N N . GLY A 1 97 ? 5.131 4.642 2.459 1.00 89.94 97 GLY A N 1
ATOM 828 C CA . GLY A 1 97 ? 6.017 3.543 2.084 1.00 89.94 97 GLY A CA 1
ATOM 829 C C . GLY A 1 97 ? 5.580 2.877 0.778 1.00 89.94 97 GLY A C 1
ATOM 830 O O . GLY A 1 97 ? 6.387 2.731 -0.137 1.00 89.94 97 GLY A O 1
ATOM 831 N N . VAL A 1 98 ? 4.294 2.525 0.656 1.00 89.44 98 VAL A N 1
ATOM 832 C CA . VAL A 1 98 ? 3.741 1.926 -0.572 1.00 89.44 98 VAL A CA 1
ATOM 833 C C . VAL A 1 98 ? 3.914 2.885 -1.752 1.00 89.44 98 VAL A C 1
ATOM 835 O O . VAL A 1 98 ? 4.342 2.475 -2.828 1.00 89.44 98 VAL A O 1
ATOM 838 N N . SER A 1 99 ? 3.651 4.175 -1.535 1.00 90.00 99 SER A N 1
ATOM 839 C CA . SER A 1 99 ? 3.807 5.219 -2.553 1.00 90.00 99 SER A CA 1
ATOM 840 C C . SER A 1 99 ? 5.260 5.340 -3.027 1.00 90.00 99 SER A C 1
ATOM 842 O O . SER A 1 99 ? 5.500 5.460 -4.222 1.00 90.00 99 SER A O 1
ATOM 844 N N . ILE A 1 100 ? 6.247 5.248 -2.130 1.00 88.88 100 ILE A N 1
ATOM 845 C CA . ILE A 1 100 ? 7.675 5.257 -2.492 1.00 88.88 100 ILE A CA 1
ATOM 846 C C . ILE A 1 100 ? 8.011 4.049 -3.373 1.00 88.88 100 ILE A C 1
ATOM 848 O O . ILE A 1 100 ? 8.663 4.203 -4.407 1.00 88.88 100 ILE A O 1
ATOM 852 N N . VAL A 1 101 ? 7.534 2.857 -3.006 1.00 87.62 101 VAL A N 1
ATOM 853 C CA . VAL A 1 101 ? 7.789 1.628 -3.776 1.00 87.62 101 VAL A CA 1
ATOM 854 C C . VAL A 1 101 ? 7.151 1.677 -5.164 1.00 87.62 101 VAL A C 1
ATOM 856 O O . VAL A 1 101 ? 7.737 1.169 -6.113 1.00 87.62 101 VAL A O 1
ATOM 859 N N . ILE A 1 102 ? 5.979 2.295 -5.308 1.00 86.06 102 ILE A N 1
ATOM 860 C CA . ILE A 1 102 ? 5.245 2.331 -6.582 1.00 86.06 102 ILE A CA 1
ATOM 861 C C . ILE A 1 102 ? 5.667 3.512 -7.462 1.00 86.06 102 ILE A C 1
ATOM 863 O O . ILE A 1 102 ? 5.695 3.390 -8.684 1.00 86.06 102 ILE A O 1
ATOM 867 N N . PHE A 1 103 ? 5.991 4.663 -6.873 1.00 86.25 103 PHE A N 1
ATOM 868 C CA . PHE A 1 103 ? 6.290 5.877 -7.633 1.00 86.25 103 PHE A CA 1
ATOM 869 C C . PHE A 1 103 ? 7.788 6.119 -7.780 1.00 86.25 103 PHE A C 1
ATOM 871 O O . PHE A 1 103 ? 8.242 6.432 -8.874 1.00 86.25 103 PHE A O 1
ATOM 878 N N . ILE A 1 104 ? 8.563 5.973 -6.704 1.00 83.81 104 ILE A N 1
ATOM 879 C CA . ILE A 1 104 ? 9.967 6.406 -6.677 1.00 83.81 104 ILE A CA 1
ATOM 880 C C . ILE A 1 104 ? 10.898 5.293 -7.147 1.00 83.81 104 ILE A C 1
ATOM 882 O O . ILE A 1 104 ? 11.748 5.540 -7.998 1.00 83.81 104 ILE A O 1
ATOM 886 N N . VAL A 1 105 ? 10.73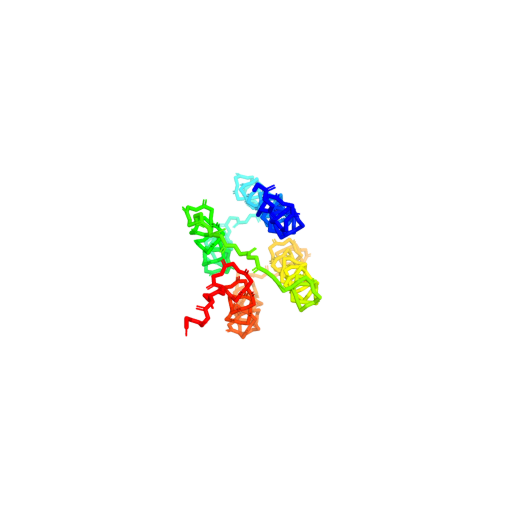5 4.068 -6.636 1.00 82.94 105 VAL A N 1
ATOM 887 C CA . VAL A 1 105 ? 11.636 2.948 -6.967 1.00 82.94 105 VAL A CA 1
ATOM 888 C C . VAL A 1 105 ? 11.685 2.664 -8.477 1.00 82.94 105 VAL A C 1
ATOM 890 O O . VAL A 1 105 ? 12.792 2.593 -9.013 1.00 82.94 105 VAL A O 1
ATOM 893 N N . PRO A 1 106 ? 10.554 2.572 -9.208 1.00 77.88 106 PRO A N 1
ATOM 894 C CA . PRO A 1 106 ? 10.598 2.380 -10.651 1.00 77.88 106 PRO A CA 1
ATOM 895 C C . PRO A 1 106 ? 11.256 3.552 -11.380 1.00 77.88 106 PRO A C 1
ATOM 897 O O . PRO A 1 106 ? 12.046 3.324 -12.287 1.00 77.88 106 PRO A O 1
ATOM 900 N N . LEU A 1 107 ? 10.963 4.800 -10.986 1.00 77.94 107 LEU A N 1
ATOM 901 C CA . LEU A 1 107 ? 11.555 5.984 -11.618 1.00 77.94 107 LEU A CA 1
ATOM 902 C C . LEU A 1 107 ? 13.072 6.015 -11.435 1.00 77.94 107 LEU A C 1
ATOM 904 O O . LEU A 1 107 ? 13.788 6.262 -12.398 1.00 77.94 107 LEU A O 1
ATOM 908 N N . TYR A 1 108 ? 13.552 5.715 -10.230 1.00 78.94 108 TYR A N 1
ATOM 909 C CA . TYR A 1 108 ? 14.978 5.687 -9.925 1.00 78.94 108 TYR A CA 1
ATOM 910 C C . TYR A 1 108 ? 15.718 4.622 -10.742 1.00 78.94 108 TYR A C 1
ATOM 912 O O . TYR A 1 108 ? 16.780 4.886 -11.296 1.00 78.94 108 TYR A O 1
ATOM 920 N N . ILE A 1 109 ? 15.144 3.423 -10.856 1.00 76.56 109 ILE A N 1
ATOM 921 C CA . ILE A 1 109 ? 15.762 2.322 -11.606 1.00 76.56 109 ILE A CA 1
ATOM 922 C C . ILE A 1 109 ? 15.736 2.612 -13.110 1.00 76.56 109 ILE A C 1
ATOM 924 O O . ILE A 1 109 ? 16.758 2.457 -13.772 1.00 76.56 109 ILE A O 1
ATOM 928 N N . LEU A 1 110 ? 14.620 3.125 -13.637 1.00 70.12 110 LEU A N 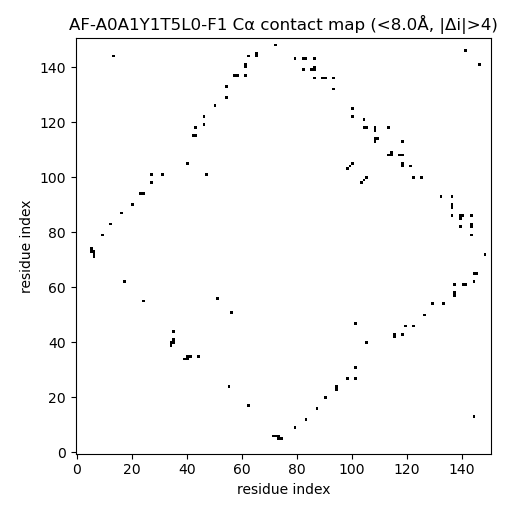1
ATOM 929 C CA . LEU A 1 110 ? 14.501 3.495 -15.051 1.00 70.12 110 LEU A CA 1
ATOM 930 C C . LEU A 1 110 ? 15.427 4.659 -15.440 1.00 70.12 110 LEU A C 1
ATOM 932 O O . LEU A 1 110 ? 15.989 4.643 -16.531 1.00 70.12 110 LEU A O 1
ATOM 936 N N . GLN A 1 111 ? 15.611 5.658 -14.570 1.00 70.56 111 GLN A N 1
ATOM 937 C CA . GLN A 1 111 ? 16.500 6.799 -14.835 1.00 70.56 111 GLN A CA 1
ATOM 938 C C . GLN A 1 111 ? 17.985 6.426 -14.811 1.00 70.56 111 GLN A C 1
ATOM 940 O O . GLN A 1 111 ? 18.769 7.031 -15.536 1.00 70.56 111 GLN A O 1
ATOM 945 N N . ASN A 1 112 ? 18.365 5.418 -14.027 1.00 70.62 112 ASN A N 1
ATOM 946 C CA . ASN A 1 112 ? 19.752 4.970 -13.910 1.00 70.62 112 ASN A CA 1
ATOM 947 C C . ASN A 1 112 ? 20.116 3.851 -14.903 1.00 70.62 112 ASN A C 1
ATOM 949 O O . ASN A 1 112 ? 21.166 3.230 -14.761 1.00 70.62 112 ASN A O 1
ATOM 953 N N . GLY A 1 113 ? 19.253 3.568 -15.888 1.00 67.75 113 GLY A N 1
ATOM 954 C CA . GLY A 1 113 ? 19.470 2.494 -16.864 1.00 67.75 113 GLY A CA 1
ATOM 955 C C . GLY A 1 113 ? 19.408 1.086 -16.264 1.00 67.75 113 GLY A C 1
ATOM 956 O O . GLY A 1 113 ? 19.910 0.142 -16.871 1.00 67.75 113 GLY A O 1
ATOM 957 N N . GLY A 1 114 ? 18.819 0.943 -15.073 1.00 67.25 114 GLY A N 1
ATOM 958 C CA . GLY A 1 114 ? 18.692 -0.332 -14.380 1.00 67.25 114 GLY A CA 1
ATOM 959 C C . GLY A 1 114 ? 17.773 -1.300 -15.121 1.00 67.25 114 GLY A C 1
ATOM 960 O O . GLY A 1 114 ? 16.841 -0.901 -15.830 1.00 67.25 114 GLY A O 1
ATOM 961 N N . ASN A 1 115 ? 18.044 -2.590 -14.961 1.00 74.56 115 ASN A N 1
ATOM 962 C CA . ASN A 1 115 ? 17.314 -3.644 -15.656 1.00 74.56 115 ASN A CA 1
ATOM 963 C C . ASN A 1 115 ? 16.124 -4.166 -14.813 1.00 74.56 115 ASN A C 1
ATOM 965 O O . ASN A 1 115 ? 15.864 -3.733 -13.687 1.00 74.56 115 ASN A O 1
ATOM 969 N N . LEU A 1 116 ? 15.362 -5.118 -15.364 1.00 73.94 116 LEU A N 1
ATOM 970 C CA . LEU A 1 116 ? 14.234 -5.740 -14.658 1.00 73.94 116 LEU A CA 1
ATOM 971 C C . LEU A 1 116 ? 14.663 -6.464 -13.367 1.00 73.94 116 LEU A C 1
ATOM 973 O O . LEU A 1 116 ? 13.886 -6.563 -12.416 1.00 73.94 116 LEU A O 1
ATOM 977 N N . GLU A 1 117 ? 15.882 -6.988 -13.331 1.00 79.81 117 GLU A N 1
ATOM 978 C CA . GLU A 1 117 ? 16.419 -7.733 -12.197 1.00 79.81 117 GLU A CA 1
ATOM 979 C C . GLU A 1 117 ? 16.736 -6.805 -11.019 1.00 79.81 117 GLU A C 1
ATOM 981 O O . GLU A 1 117 ? 16.366 -7.112 -9.886 1.00 79.81 117 GLU A O 1
ATOM 986 N N . ASP A 1 118 ? 17.267 -5.611 -11.285 1.00 80.06 118 ASP A N 1
ATOM 987 C CA . ASP A 1 118 ? 17.447 -4.552 -10.286 1.00 80.06 118 ASP A CA 1
ATOM 988 C C . ASP A 1 118 ? 16.108 -4.141 -9.668 1.00 80.06 118 ASP A C 1
ATOM 990 O O . ASP A 1 118 ? 15.988 -3.995 -8.446 1.00 80.06 118 ASP A O 1
ATOM 994 N N . PHE A 1 119 ? 15.068 -4.027 -10.503 1.00 79.75 119 PHE A N 1
ATOM 995 C CA . PHE A 1 119 ? 13.711 -3.748 -10.039 1.00 79.75 119 PHE A CA 1
ATOM 996 C C . PHE A 1 119 ? 13.165 -4.868 -9.152 1.00 79.75 119 PHE A C 1
ATOM 998 O O . PHE A 1 119 ? 12.640 -4.600 -8.068 1.00 79.75 119 PHE A O 1
ATOM 1005 N N . ARG A 1 120 ? 13.328 -6.129 -9.563 1.00 80.31 120 ARG A N 1
ATOM 1006 C CA . ARG A 1 120 ? 12.916 -7.294 -8.764 1.00 80.31 120 ARG A CA 1
ATOM 1007 C C . ARG A 1 120 ? 13.671 -7.368 -7.440 1.00 80.31 120 ARG A C 1
ATOM 1009 O O . ARG A 1 120 ? 13.049 -7.636 -6.416 1.00 80.31 120 ARG A O 1
ATOM 1016 N N . ASN A 1 121 ? 14.966 -7.070 -7.433 1.00 83.69 121 ASN A N 1
ATOM 1017 C CA . ASN A 1 121 ? 15.794 -7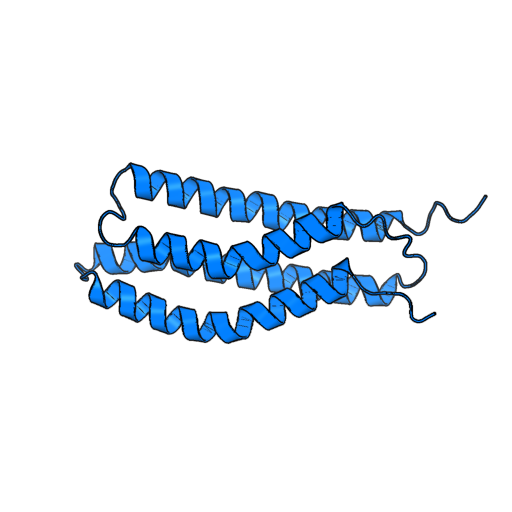.058 -6.230 1.00 83.69 121 ASN A CA 1
ATOM 1018 C C . ASN A 1 121 ? 15.390 -5.934 -5.268 1.00 83.69 121 ASN A C 1
ATOM 1020 O O . ASN A 1 121 ? 15.279 -6.160 -4.059 1.00 83.69 121 ASN A O 1
ATOM 1024 N N . ALA A 1 122 ? 15.114 -4.735 -5.786 1.00 82.50 122 ALA A N 1
ATOM 1025 C CA . ALA A 1 122 ? 14.591 -3.631 -4.986 1.00 82.50 122 ALA A CA 1
ATOM 1026 C C . ALA A 1 122 ? 13.214 -3.973 -4.398 1.00 82.50 122 ALA A C 1
ATOM 1028 O O . ALA A 1 122 ? 12.986 -3.766 -3.203 1.00 82.50 122 ALA A O 1
ATOM 1029 N N . LEU A 1 123 ? 12.330 -4.572 -5.200 1.00 83.31 123 LEU A N 1
ATOM 1030 C CA . LEU A 1 123 ? 11.015 -5.010 -4.745 1.00 83.31 123 LEU A CA 1
ATOM 1031 C C . LEU A 1 123 ? 11.111 -6.147 -3.721 1.00 83.31 123 LEU A C 1
ATOM 1033 O O . LEU A 1 123 ? 10.363 -6.160 -2.754 1.00 83.31 123 LEU A O 1
ATOM 1037 N N . ALA A 1 124 ? 12.051 -7.081 -3.870 1.00 82.62 124 ALA A N 1
ATOM 1038 C CA . ALA A 1 124 ? 12.274 -8.151 -2.900 1.00 82.62 124 ALA A CA 1
ATOM 1039 C C . ALA A 1 124 ? 12.733 -7.600 -1.540 1.00 82.62 124 ALA A C 1
ATOM 1041 O O . ALA A 1 124 ? 12.241 -8.035 -0.496 1.00 82.62 124 ALA A O 1
ATOM 1042 N N . LYS A 1 125 ? 13.621 -6.596 -1.542 1.00 84.19 125 LYS A N 1
ATOM 1043 C CA . LYS A 1 125 ? 14.044 -5.898 -0.317 1.00 84.19 125 LYS A CA 1
ATOM 1044 C C . LYS A 1 125 ? 12.869 -5.196 0.362 1.00 84.19 125 LYS A C 1
ATOM 1046 O O . LYS A 1 125 ? 12.706 -5.321 1.577 1.00 84.19 125 LYS A O 1
ATOM 1051 N N . THR A 1 126 ? 12.024 -4.502 -0.400 1.00 84.75 126 THR A N 1
ATOM 1052 C CA . THR A 1 126 ? 10.845 -3.829 0.166 1.00 84.75 126 THR A CA 1
ATOM 1053 C C . THR A 1 126 ? 9.804 -4.841 0.647 1.00 84.75 126 THR A C 1
ATOM 1055 O O . THR A 1 126 ? 9.251 -4.662 1.729 1.00 84.75 126 THR A O 1
ATOM 1058 N N . ASN A 1 127 ? 9.614 -5.958 -0.060 1.00 85.00 127 ASN A N 1
ATOM 1059 C CA . ASN A 1 127 ? 8.739 -7.069 0.332 1.00 85.00 127 ASN A CA 1
ATOM 1060 C C . ASN A 1 127 ? 9.084 -7.587 1.741 1.00 85.00 127 ASN A C 1
ATOM 1062 O O . ASN A 1 127 ? 8.196 -7.815 2.558 1.00 85.00 127 ASN A O 1
ATOM 1066 N N . THR A 1 128 ? 10.371 -7.712 2.082 1.00 85.12 128 THR A N 1
ATOM 1067 C CA . THR A 1 128 ? 10.805 -8.118 3.433 1.00 85.12 128 THR A CA 1
ATOM 1068 C C . THR A 1 128 ? 10.348 -7.133 4.511 1.00 85.12 128 THR A C 1
ATOM 1070 O O . THR A 1 128 ? 9.831 -7.551 5.545 1.00 85.12 128 THR A O 1
ATOM 1073 N N . ILE A 1 129 ? 10.465 -5.828 4.255 1.00 86.00 129 ILE A N 1
ATOM 1074 C CA . ILE A 1 129 ? 10.004 -4.782 5.180 1.00 86.00 129 ILE A CA 1
ATOM 1075 C C . ILE A 1 129 ? 8.476 -4.841 5.315 1.00 86.00 129 ILE A C 1
ATOM 1077 O O . ILE A 1 129 ? 7.928 -4.866 6.419 1.00 86.00 129 ILE A O 1
ATOM 1081 N N . PHE A 1 130 ? 7.770 -4.927 4.189 1.00 87.38 130 PHE A N 1
ATOM 1082 C CA . PHE A 1 130 ? 6.314 -4.928 4.165 1.00 87.38 130 PHE A CA 1
ATOM 1083 C C . PHE A 1 130 ? 5.688 -6.209 4.731 1.00 87.38 130 PHE A C 1
ATOM 1085 O O . PHE A 1 130 ? 4.579 -6.147 5.259 1.00 87.38 130 PHE A O 1
ATOM 1092 N N . LYS A 1 131 ? 6.394 -7.347 4.719 1.00 85.56 131 LYS A N 1
ATOM 1093 C CA . LYS A 1 131 ? 5.983 -8.565 5.444 1.00 85.56 131 LYS A CA 1
ATOM 1094 C C . LYS A 1 131 ? 5.875 -8.349 6.954 1.00 85.56 131 LYS A C 1
ATOM 1096 O O . LYS A 1 131 ? 5.048 -8.994 7.587 1.00 85.56 131 LYS A O 1
ATOM 1101 N N . VAL A 1 132 ? 6.668 -7.438 7.519 1.00 86.25 132 VAL A N 1
ATOM 1102 C CA . VAL A 1 132 ? 6.583 -7.064 8.940 1.00 86.25 132 VAL A CA 1
ATOM 1103 C C . VAL A 1 132 ? 5.540 -5.965 9.151 1.00 86.25 132 VAL A C 1
ATOM 1105 O O . VAL A 1 132 ? 4.744 -6.037 10.084 1.00 86.25 132 VAL A O 1
ATOM 1108 N N . LEU A 1 133 ? 5.493 -4.963 8.266 1.00 86.25 133 LEU A N 1
ATOM 1109 C CA . LEU A 1 133 ? 4.577 -3.825 8.414 1.00 86.25 133 LEU A CA 1
ATOM 1110 C C . LEU A 1 133 ? 3.104 -4.186 8.183 1.00 86.25 133 LEU A C 1
ATOM 1112 O O . LEU A 1 133 ? 2.235 -3.664 8.878 1.00 86.25 133 LEU A O 1
ATOM 1116 N N . LEU A 1 134 ? 2.805 -5.067 7.223 1.00 85.62 134 LEU A N 1
ATOM 1117 C CA . LEU A 1 134 ? 1.435 -5.454 6.879 1.00 85.62 134 LEU A CA 1
ATOM 1118 C C . LEU A 1 134 ? 0.656 -6.044 8.072 1.00 85.62 134 LEU A C 1
ATOM 1120 O O . LEU A 1 134 ? -0.428 -5.531 8.347 1.00 85.62 134 LEU A O 1
ATOM 1124 N N . PRO A 1 135 ? 1.148 -7.059 8.814 1.00 84.81 135 PRO A N 1
ATOM 1125 C CA . PRO A 1 135 ? 0.414 -7.600 9.959 1.00 84.81 135 PRO A CA 1
ATOM 1126 C C . PRO A 1 135 ? 0.247 -6.582 11.093 1.00 84.81 135 PRO A C 1
ATOM 1128 O O . PRO A 1 135 ? -0.798 -6.575 11.740 1.00 84.81 135 PRO A O 1
ATOM 1131 N N . ILE A 1 136 ? 1.215 -5.679 11.304 1.00 85.56 136 ILE A N 1
ATOM 1132 C CA . ILE A 1 136 ? 1.088 -4.580 12.277 1.00 85.56 136 ILE A CA 1
ATOM 1133 C C . ILE A 1 136 ? -0.053 -3.645 11.863 1.00 85.56 136 ILE A C 1
ATOM 1135 O O . ILE A 1 136 ? -0.928 -3.327 12.671 1.00 85.56 136 ILE A O 1
ATOM 1139 N N . GLN A 1 137 ? -0.079 -3.247 10.591 1.00 86.62 137 GLN A N 1
ATOM 1140 C CA . GLN A 1 137 ? -1.109 -2.369 10.049 1.00 86.62 137 GLN A CA 1
ATOM 1141 C C . GLN A 1 137 ? -2.492 -3.031 10.104 1.00 86.62 137 GLN A C 1
ATOM 1143 O O . GLN A 1 137 ? -3.450 -2.415 10.570 1.00 86.62 137 GLN A O 1
ATOM 1148 N N . ILE A 1 138 ? -2.593 -4.299 9.698 1.00 84.81 138 ILE A N 1
ATOM 1149 C CA . ILE A 1 138 ? -3.818 -5.099 9.808 1.00 84.81 138 ILE A CA 1
ATOM 1150 C C . ILE A 1 138 ? -4.271 -5.187 11.264 1.00 84.81 138 ILE A C 1
ATOM 1152 O O . ILE A 1 138 ? -5.444 -4.957 11.532 1.00 84.81 138 ILE A O 1
ATOM 1156 N N . GLY A 1 139 ? -3.369 -5.465 12.206 1.00 81.69 139 GLY A N 1
ATOM 1157 C CA . GLY A 1 139 ? -3.693 -5.566 13.628 1.00 81.69 139 GLY A CA 1
ATOM 1158 C C . GLY A 1 139 ? -4.225 -4.255 14.209 1.00 81.69 139 GLY A C 1
ATOM 1159 O O . GLY A 1 139 ? -5.243 -4.261 14.900 1.00 81.69 139 GLY A O 1
ATOM 1160 N N . LEU A 1 140 ? -3.594 -3.122 13.884 1.00 83.31 140 LEU A N 1
ATOM 1161 C CA . LEU A 1 140 ? -4.044 -1.796 14.321 1.00 83.31 140 LEU A CA 1
ATOM 1162 C C . LEU A 1 140 ? -5.417 -1.439 13.745 1.00 83.31 140 LEU A C 1
ATOM 1164 O O . LEU A 1 140 ? -6.283 -0.952 14.475 1.00 83.31 140 LEU A O 1
ATOM 1168 N N . LEU A 1 141 ? -5.632 -1.705 12.455 1.00 80.81 141 LEU A N 1
ATOM 1169 C CA . LEU A 1 141 ? -6.916 -1.458 11.806 1.00 80.81 141 LEU A CA 1
ATOM 1170 C C . LEU A 1 141 ? -7.994 -2.404 12.331 1.00 80.81 141 LEU A C 1
ATOM 1172 O O . LEU A 1 141 ? -9.073 -1.945 12.684 1.00 80.81 141 LEU A O 1
ATOM 1176 N N . ALA A 1 142 ? -7.710 -3.699 12.448 1.00 78.50 142 ALA A N 1
ATOM 1177 C CA . ALA A 1 142 ? -8.655 -4.682 12.958 1.00 78.50 142 ALA A CA 1
ATOM 1178 C C . ALA A 1 142 ? -9.046 -4.384 14.408 1.00 78.50 142 ALA A C 1
ATOM 1180 O O . ALA A 1 142 ? -10.228 -4.429 14.740 1.00 78.50 142 ALA A O 1
ATOM 1181 N N . TYR A 1 143 ? -8.087 -3.998 15.253 1.00 76.25 143 TYR A N 1
ATOM 1182 C CA . TYR A 1 143 ? -8.381 -3.536 16.605 1.00 76.25 143 TYR A CA 1
ATOM 1183 C C . TYR A 1 143 ? -9.265 -2.287 16.582 1.00 76.25 143 TYR A C 1
ATOM 1185 O O . TYR A 1 143 ? -10.237 -2.213 17.321 1.00 76.25 143 TYR A O 1
ATOM 1193 N N . PHE A 1 144 ? -8.977 -1.309 15.725 1.00 73.31 144 PHE A N 1
ATOM 1194 C CA . PHE A 1 144 ? -9.782 -0.092 15.662 1.00 73.31 144 PHE A CA 1
ATOM 1195 C C . PHE A 1 144 ? -11.205 -0.336 15.119 1.00 73.31 144 PHE A C 1
ATOM 1197 O O . PHE A 1 144 ? -12.161 0.235 15.637 1.00 73.31 144 PHE A O 1
ATOM 1204 N N . PHE A 1 145 ? -11.358 -1.190 14.105 1.00 70.12 145 PHE A N 1
ATOM 1205 C CA . PHE A 1 145 ? -12.634 -1.446 13.428 1.00 70.12 145 PHE A CA 1
ATOM 1206 C C . PHE A 1 145 ? -13.503 -2.520 14.102 1.00 70.12 145 PHE A C 1
ATOM 1208 O O . PHE A 1 145 ? -14.725 -2.418 14.047 1.00 70.12 145 PHE A O 1
ATOM 1215 N N . PHE A 1 146 ? -12.904 -3.541 14.723 1.00 68.56 146 PHE A N 1
ATOM 1216 C CA . PHE A 1 146 ? -13.607 -4.744 15.200 1.00 68.56 146 PHE A CA 1
ATOM 1217 C C . PHE A 1 146 ? -13.424 -5.025 16.694 1.00 68.56 146 PHE A C 1
ATOM 1219 O O . PHE A 1 146 ? -13.670 -6.149 17.135 1.00 68.56 146 PHE A O 1
ATOM 1226 N N . LYS A 1 147 ? -12.988 -4.051 17.503 1.00 64.81 147 LYS A N 1
ATOM 1227 C CA . LYS A 1 14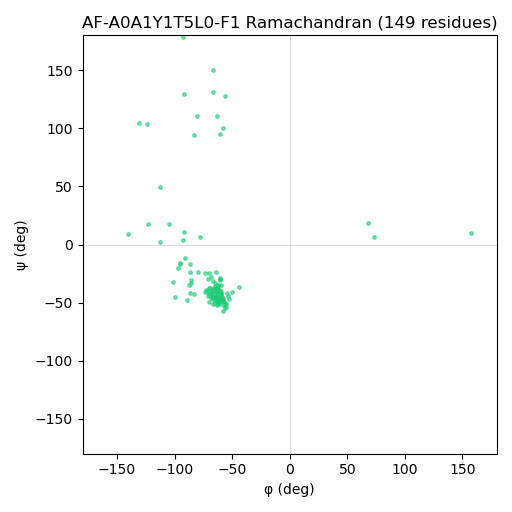7 ? -12.912 -4.234 18.959 1.00 64.81 147 LYS A CA 1
ATOM 1228 C C . LYS A 1 147 ? -14.290 -4.594 19.520 1.00 64.81 147 LYS A C 1
ATOM 1230 O O . LYS A 1 147 ? -15.136 -3.731 19.731 1.00 64.81 147 LYS A O 1
ATOM 1235 N N . LYS A 1 148 ? -14.483 -5.888 19.772 1.00 52.81 148 LYS A N 1
ATOM 1236 C CA . LYS A 1 148 ? -15.639 -6.444 20.470 1.00 52.81 148 LYS A CA 1
ATOM 1237 C C . LYS A 1 148 ? -15.589 -5.961 21.920 1.00 52.81 148 LYS A C 1
ATOM 1239 O O . LYS A 1 148 ? -14.541 -6.073 22.564 1.00 52.81 148 LYS A O 1
ATOM 1244 N N . GLU A 1 149 ? -16.695 -5.435 22.441 1.00 47.84 149 GLU A N 1
ATOM 1245 C CA . GLU A 1 149 ? -16.858 -5.323 23.891 1.00 47.84 149 GLU A CA 1
ATOM 1246 C C . GLU A 1 149 ? -16.698 -6.732 24.478 1.00 47.84 149 GLU A C 1
ATOM 1248 O O . GLU A 1 149 ? -17.306 -7.689 23.991 1.00 47.84 149 GLU A O 1
ATOM 1253 N N . LYS A 1 150 ? -15.814 -6.882 25.473 1.00 43.84 150 LYS A N 1
ATOM 1254 C CA . LYS A 1 150 ? -15.859 -8.064 26.333 1.00 43.84 150 LYS A CA 1
ATOM 1255 C C . LYS A 1 150 ? -17.213 -7.990 27.040 1.00 43.84 150 LYS A C 1
ATOM 1257 O O . LYS A 1 150 ? -17.423 -7.038 27.787 1.00 43.84 150 LYS A O 1
ATOM 1262 N N . GLY A 1 151 ? -18.112 -8.909 26.688 1.00 33.28 151 GLY A N 1
ATOM 1263 C CA . GLY A 1 151 ? -19.363 -9.129 27.411 1.00 33.28 151 GLY A CA 1
ATOM 1264 C C . GLY A 1 151 ? -19.100 -9.549 28.845 1.00 33.28 151 GLY A C 1
ATOM 1265 O O . GLY A 1 151 ? -18.022 -10.146 29.084 1.00 33.28 151 GLY A O 1
#

Nearest PDB structures (foldseek):
  3j9t-assembly1_S  TM=4.674E-01  e=3.659E+00  Saccharomyces cerevisiae
  3j9u-assembly1_X  TM=5.074E-01  e=5.489E+00  Saccharomyces cerevisiae

Secondary structure (DSSP, 8-state):
--SSSSSHHHHHHHHHHHHHHHHHHHHHHHHHHHHHHTTTTTTTHHHHHHHHHHHHHHHHHHHHHHHHS-----S-HHHHHHHHHHHHHHHHHHHHHHHIIIIIHHHHHHHTT--HHHHHHHHHHHHHHHHHHHHHHHHHHHHHHH-----